Protein AF-A0AAU3LRE5-F1 (afdb_monomer)

pLDDT: mean 91.52, std 9.48, range [47.09, 97.81]

Nearest PDB structures (foldseek):
  3dww-assembly1_C  TM=4.414E-01  e=9.299E+00  Homo sapiens
  4nej-assembly1_A  TM=2.697E-01  e=7.215E+00  Homo sapiens

Structure (mmCIF, N/CA/C/O backbone):
data_AF-A0AAU3LRE5-F1
#
_entry.id   AF-A0AAU3LRE5-F1
#
loop_
_atom_site.group_PDB
_atom_site.id
_atom_site.type_symbol
_atom_site.label_atom_id
_atom_site.label_alt_id
_atom_site.label_comp_id
_atom_site.label_asym_id
_atom_site.label_entity_id
_atom_site.label_seq_id
_atom_site.pdbx_PDB_ins_code
_atom_site.Cartn_x
_atom_site.Cartn_y
_atom_site.Cartn_z
_atom_site.occupancy
_atom_site.B_iso_or_equiv
_atom_site.auth_seq_id
_atom_site.auth_comp_id
_atom_site.auth_asym_id
_atom_site.auth_atom_id
_atom_site.pdbx_PDB_model_num
ATOM 1 N N . MET A 1 1 ? -4.627 5.679 22.853 1.00 47.09 1 MET A N 1
ATOM 2 C CA . MET A 1 1 ? -3.962 6.910 22.380 1.00 47.09 1 MET A CA 1
ATOM 3 C C . MET A 1 1 ? -3.200 6.457 21.159 1.00 47.09 1 MET A C 1
ATOM 5 O O . MET A 1 1 ? -2.359 5.591 21.332 1.00 47.09 1 MET A O 1
ATOM 9 N N . ALA A 1 2 ? -3.625 6.857 19.958 1.00 57.00 2 ALA A N 1
ATOM 10 C CA . ALA A 1 2 ? -2.994 6.407 18.720 1.00 57.00 2 ALA A CA 1
ATOM 11 C C . ALA A 1 2 ? -1.532 6.863 18.755 1.00 57.00 2 ALA A C 1
ATOM 13 O O . ALA A 1 2 ? -1.249 8.054 18.618 1.00 57.00 2 ALA A O 1
ATOM 14 N N . ASP A 1 3 ? -0.633 5.939 19.080 1.00 57.38 3 ASP A N 1
ATOM 15 C CA . ASP A 1 3 ? 0.794 6.207 19.073 1.00 57.38 3 ASP A CA 1
ATOM 16 C C . ASP A 1 3 ? 1.197 6.609 17.656 1.00 57.38 3 ASP A C 1
ATOM 18 O O . ASP A 1 3 ? 0.674 6.092 16.671 1.00 57.38 3 ASP A O 1
ATOM 22 N N . ASN A 1 4 ? 2.100 7.583 17.583 1.00 75.69 4 ASN A N 1
ATOM 23 C CA . ASN A 1 4 ? 2.535 8.271 16.375 1.00 75.69 4 ASN A CA 1
ATOM 24 C C . ASN A 1 4 ? 2.850 7.282 15.233 1.00 75.69 4 ASN A C 1
ATOM 26 O O . ASN A 1 4 ? 3.930 6.686 15.178 1.00 75.69 4 ASN A O 1
ATOM 30 N N . LEU A 1 5 ? 1.886 7.082 14.334 1.00 87.44 5 LEU A N 1
ATOM 31 C CA . LEU A 1 5 ? 1.976 6.136 13.236 1.00 87.44 5 LEU A CA 1
ATOM 32 C C . LEU A 1 5 ? 2.996 6.680 12.239 1.00 87.44 5 LEU A C 1
ATOM 34 O O . LEU A 1 5 ? 2.844 7.795 11.749 1.00 87.44 5 LEU A O 1
ATOM 38 N N . SER A 1 6 ? 4.043 5.915 11.933 1.00 92.94 6 SER A N 1
ATOM 39 C CA . SER A 1 6 ? 5.043 6.302 10.934 1.00 92.94 6 SER A CA 1
ATOM 40 C C . SER A 1 6 ? 5.728 5.061 10.371 1.00 92.94 6 SER A C 1
ATOM 42 O O . SER A 1 6 ? 6.659 4.515 10.960 1.00 92.94 6 SER A O 1
ATOM 44 N N . TYR A 1 7 ? 5.240 4.591 9.225 1.00 94.25 7 TYR A N 1
ATOM 45 C CA . TYR A 1 7 ? 5.741 3.400 8.543 1.00 94.25 7 TYR A CA 1
ATOM 46 C C . TYR A 1 7 ? 6.081 3.719 7.092 1.00 94.25 7 TYR A C 1
ATOM 48 O O . TYR A 1 7 ? 5.448 4.563 6.456 1.00 94.25 7 TYR A O 1
ATOM 56 N N . SER A 1 8 ? 7.097 3.039 6.567 1.00 95.12 8 SER A N 1
ATOM 57 C CA . SER A 1 8 ? 7.517 3.143 5.170 1.00 95.12 8 SER A CA 1
ATOM 58 C C . SER A 1 8 ? 7.675 1.748 4.575 1.00 95.12 8 SER A C 1
ATOM 60 O O . SER A 1 8 ? 8.316 0.890 5.177 1.00 95.12 8 SER A O 1
ATOM 62 N N . PHE A 1 9 ? 7.104 1.533 3.395 1.00 93.75 9 PHE A N 1
ATOM 63 C CA . PHE A 1 9 ? 7.144 0.275 2.659 1.00 93.75 9 PHE A CA 1
ATOM 64 C C . PHE A 1 9 ? 7.827 0.512 1.315 1.00 93.75 9 PHE A C 1
ATOM 66 O O . PHE A 1 9 ? 7.315 1.269 0.488 1.00 93.75 9 PHE A O 1
ATOM 73 N N . ALA A 1 10 ? 8.971 -0.135 1.100 1.00 95.12 10 ALA A N 1
ATOM 74 C CA . ALA A 1 10 ? 9.563 -0.245 -0.226 1.00 95.12 10 ALA A CA 1
ATOM 75 C C . ALA A 1 10 ? 8.829 -1.356 -0.986 1.00 95.12 10 ALA A C 1
ATOM 77 O O . ALA A 1 10 ? 8.759 -2.496 -0.519 1.00 95.12 10 ALA A O 1
ATOM 78 N N . LEU A 1 11 ? 8.236 -1.014 -2.125 1.00 93.06 11 LEU A N 1
ATOM 79 C CA . LEU A 1 11 ? 7.481 -1.938 -2.962 1.00 93.06 11 LEU A CA 1
ATOM 80 C C . LEU A 1 11 ? 8.171 -2.047 -4.328 1.00 93.06 11 LEU A C 1
ATOM 82 O O . LEU A 1 11 ? 8.510 -1.018 -4.920 1.00 93.06 11 LEU A O 1
ATOM 86 N N . PRO A 1 12 ? 8.347 -3.266 -4.868 1.00 89.75 12 PRO A N 1
ATOM 87 C CA . PRO A 1 12 ? 8.882 -3.435 -6.213 1.00 89.75 12 PRO A CA 1
ATOM 88 C C . PRO A 1 12 ? 7.928 -2.830 -7.258 1.00 89.75 12 PRO A C 1
ATOM 90 O O . PRO A 1 12 ? 6.730 -2.705 -7.019 1.00 89.75 12 PRO A O 1
ATOM 93 N N . GLY A 1 13 ? 8.423 -2.477 -8.442 1.00 82.75 13 GLY A N 1
ATOM 94 C CA . GLY A 1 13 ? 7.629 -1.814 -9.490 1.00 82.75 13 GLY A CA 1
ATOM 95 C C . GLY A 1 13 ? 6.625 -2.703 -10.233 1.00 82.75 13 GLY A C 1
ATOM 96 O O . GLY A 1 13 ? 6.411 -2.496 -11.422 1.00 82.75 13 GLY A O 1
ATOM 97 N N . GLY A 1 14 ? 6.045 -3.715 -9.580 1.00 87.25 14 GLY A N 1
ATOM 98 C CA . GLY A 1 14 ? 5.117 -4.669 -10.190 1.00 87.25 14 GLY A CA 1
ATOM 99 C C . GLY A 1 14 ? 3.645 -4.381 -9.879 1.00 87.25 14 GLY A C 1
ATOM 100 O O . GLY A 1 14 ? 3.298 -3.932 -8.789 1.00 87.25 14 GLY A O 1
ATOM 101 N N . ALA A 1 15 ? 2.744 -4.734 -10.802 1.00 83.38 15 ALA A N 1
ATOM 102 C CA . ALA A 1 15 ? 1.296 -4.532 -10.640 1.00 83.38 15 ALA A CA 1
ATOM 103 C C . ALA A 1 15 ? 0.701 -5.233 -9.397 1.00 83.38 15 ALA A C 1
ATOM 105 O O . ALA A 1 15 ? -0.274 -4.762 -8.810 1.00 83.38 15 ALA A O 1
ATOM 106 N N . PHE A 1 16 ? 1.299 -6.348 -8.957 1.00 86.94 16 PHE A N 1
ATOM 107 C CA . PHE A 1 16 ? 0.848 -7.093 -7.775 1.00 86.94 16 PHE A CA 1
ATOM 108 C C . PHE A 1 16 ? 0.991 -6.293 -6.467 1.00 86.94 16 PHE A C 1
ATOM 110 O O . PHE A 1 16 ? 0.301 -6.584 -5.484 1.00 86.94 16 PHE A O 1
ATOM 117 N N . CYS A 1 17 ? 1.841 -5.261 -6.451 1.00 90.19 17 CYS A N 1
ATOM 118 C CA . CYS A 1 17 ? 2.111 -4.448 -5.270 1.00 90.19 17 CYS A CA 1
ATOM 119 C C . CYS A 1 17 ? 0.883 -3.698 -4.763 1.00 90.19 17 CYS A C 1
ATOM 121 O O . CYS A 1 17 ? 0.790 -3.456 -3.563 1.00 90.19 17 CYS A O 1
ATOM 123 N N . ALA A 1 18 ? -0.105 -3.413 -5.620 1.00 90.75 18 ALA A N 1
ATOM 124 C CA . ALA A 1 18 ? -1.360 -2.798 -5.187 1.00 90.75 18 ALA A CA 1
ATOM 125 C C . ALA A 1 18 ? -2.128 -3.693 -4.199 1.00 90.75 18 ALA A C 1
ATOM 127 O O . ALA A 1 18 ? -2.752 -3.208 -3.260 1.00 90.75 18 ALA A O 1
ATOM 128 N N . GLY A 1 19 ? -2.090 -5.017 -4.378 1.00 93.44 19 GLY A N 1
ATOM 129 C CA . GLY A 1 19 ? -2.705 -5.958 -3.438 1.00 93.44 19 GLY A CA 1
ATOM 130 C C . GLY A 1 19 ? -1.945 -6.041 -2.116 1.00 93.44 19 GLY A C 1
ATOM 131 O O . GLY A 1 19 ? -2.561 -5.998 -1.051 1.00 93.44 19 GLY A O 1
ATOM 132 N N . LEU A 1 20 ? -0.614 -6.125 -2.193 1.00 94.69 20 LEU A N 1
ATOM 133 C CA . LEU A 1 20 ? 0.260 -6.199 -1.022 1.00 94.69 20 LEU A CA 1
ATOM 134 C C . LEU A 1 20 ? 0.151 -4.936 -0.158 1.00 94.69 20 LEU A C 1
ATOM 136 O O . LEU A 1 20 ? -0.059 -5.034 1.048 1.00 94.69 20 LEU A O 1
ATOM 140 N N . ALA A 1 21 ? 0.223 -3.762 -0.785 1.00 96.00 21 ALA A N 1
ATOM 141 C CA . ALA A 1 21 ? 0.149 -2.474 -0.110 1.00 96.00 21 ALA A CA 1
ATOM 142 C C . ALA A 1 21 ? -1.189 -2.278 0.612 1.00 96.00 21 ALA A C 1
ATOM 144 O O . ALA A 1 21 ? -1.202 -1.903 1.779 1.00 96.00 21 ALA A O 1
ATOM 145 N N . ARG A 1 22 ? -2.318 -2.606 -0.035 1.00 96.69 22 ARG A N 1
ATOM 146 C CA . ARG A 1 22 ? -3.650 -2.523 0.589 1.00 96.69 22 ARG A CA 1
ATOM 147 C C . ARG A 1 22 ? -3.758 -3.363 1.858 1.00 96.69 22 ARG A C 1
ATOM 149 O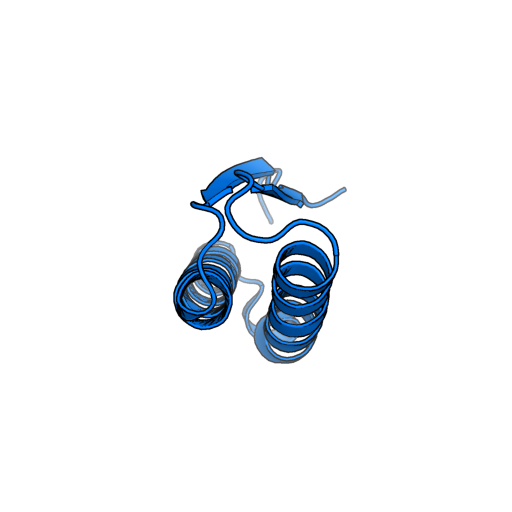 O . ARG A 1 22 ? -4.261 -2.874 2.865 1.00 96.69 22 ARG A O 1
ATOM 156 N N . ARG A 1 23 ? -3.275 -4.610 1.818 1.00 96.81 23 ARG A N 1
ATOM 157 C CA . ARG A 1 23 ? -3.282 -5.497 2.992 1.00 96.81 23 ARG A CA 1
ATOM 158 C C . ARG A 1 23 ? -2.399 -4.946 4.106 1.00 96.81 23 ARG A C 1
ATOM 160 O O . ARG A 1 23 ? -2.855 -4.859 5.236 1.00 96.81 23 ARG A O 1
ATOM 167 N N . ALA A 1 24 ? -1.184 -4.509 3.773 1.00 96.12 24 ALA A N 1
ATOM 168 C CA . ALA A 1 24 ? -0.260 -3.936 4.748 1.00 96.12 24 ALA A CA 1
ATOM 169 C C . ALA A 1 24 ? -0.841 -2.689 5.437 1.00 96.12 24 ALA A C 1
ATOM 171 O O . ALA A 1 24 ? -0.745 -2.566 6.654 1.00 96.12 24 ALA A O 1
ATOM 172 N N . VAL A 1 25 ? -1.477 -1.792 4.675 1.00 96.81 25 VAL A N 1
ATOM 173 C CA . VAL A 1 25 ? -2.120 -0.583 5.211 1.00 96.81 25 VAL A CA 1
ATOM 174 C C . VAL A 1 25 ? -3.320 -0.931 6.090 1.00 96.81 25 VAL A C 1
ATOM 176 O O . VAL A 1 25 ? -3.433 -0.388 7.184 1.00 96.81 25 VAL A O 1
ATOM 179 N N . SER A 1 26 ? -4.184 -1.854 5.660 1.00 97.50 26 SER A N 1
ATOM 180 C CA . SER A 1 26 ? -5.338 -2.282 6.460 1.00 97.50 26 SER A CA 1
ATOM 181 C C . SER A 1 26 ? -4.911 -2.926 7.782 1.00 97.50 26 SER A C 1
ATOM 183 O O . SER A 1 26 ? -5.404 -2.526 8.833 1.00 97.50 26 SER A O 1
ATOM 185 N N . ASP A 1 27 ? -3.961 -3.865 7.750 1.00 96.62 27 ASP A N 1
ATOM 186 C CA . ASP A 1 27 ? -3.449 -4.531 8.954 1.00 96.62 27 ASP A CA 1
ATOM 187 C C . ASP A 1 27 ? -2.808 -3.532 9.922 1.00 96.62 27 ASP A C 1
ATOM 189 O O . ASP A 1 27 ? -2.962 -3.640 11.139 1.00 96.62 27 ASP A O 1
ATOM 193 N N . LEU A 1 28 ? -2.081 -2.553 9.384 1.00 95.25 28 LEU A N 1
ATOM 194 C CA . LEU A 1 28 ? -1.451 -1.498 10.163 1.00 95.25 28 LEU A CA 1
ATOM 195 C C . LEU A 1 28 ? -2.498 -0.611 10.845 1.00 95.25 28 LEU A C 1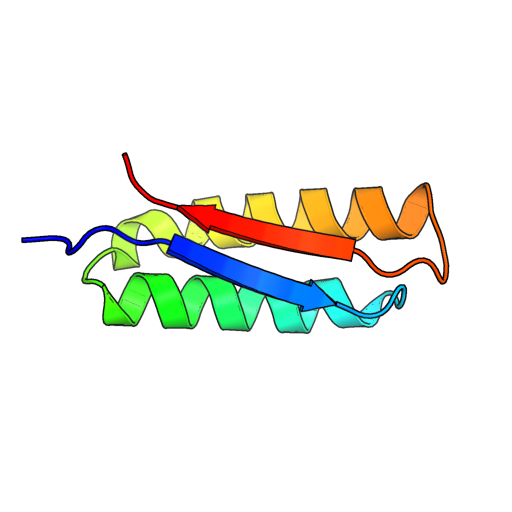
ATOM 197 O O . LEU A 1 28 ? -2.383 -0.377 12.041 1.00 95.25 28 LEU A O 1
ATOM 201 N N . LEU A 1 29 ? -3.543 -0.177 10.142 1.00 94.81 29 LEU A N 1
ATOM 202 C CA . LEU A 1 29 ? -4.605 0.630 10.749 1.00 94.81 29 LEU A CA 1
ATOM 203 C C . LEU A 1 29 ? -5.381 -0.141 11.822 1.00 94.81 29 LEU A C 1
ATOM 205 O O . LEU A 1 29 ? -5.630 0.403 12.894 1.00 94.81 29 LEU A O 1
ATOM 209 N N . ILE A 1 30 ? -5.690 -1.418 11.585 1.00 95.56 30 ILE A N 1
ATOM 210 C CA . ILE A 1 30 ? -6.364 -2.273 12.574 1.00 95.56 30 ILE A CA 1
ATOM 211 C C . ILE A 1 30 ? -5.529 -2.401 13.856 1.00 95.56 30 ILE A C 1
ATOM 213 O O . ILE A 1 30 ? -6.071 -2.294 14.950 1.00 95.56 30 ILE A O 1
ATOM 217 N N . ARG A 1 31 ? -4.207 -2.595 13.743 1.00 93.62 31 ARG A N 1
ATOM 218 C CA . ARG A 1 31 ? -3.305 -2.708 14.908 1.00 93.62 31 ARG A CA 1
ATOM 219 C C . ARG A 1 31 ? -3.165 -1.421 15.716 1.00 93.62 31 ARG A C 1
ATOM 221 O O . ARG A 1 31 ? -2.727 -1.489 16.858 1.00 93.62 31 ARG A O 1
ATOM 228 N N . HIS A 1 32 ? -3.480 -0.281 15.112 1.00 92.75 32 HIS A N 1
ATOM 229 C CA . HIS A 1 32 ? -3.394 1.041 15.730 1.00 92.75 32 HIS A CA 1
ATOM 230 C C . HIS A 1 32 ? -4.769 1.587 16.147 1.00 92.75 32 HIS A C 1
ATOM 232 O O . HIS A 1 32 ? -4.892 2.782 16.393 1.00 92.75 32 HIS A O 1
ATOM 238 N N . ASP A 1 33 ? -5.789 0.723 16.236 1.00 93.25 33 ASP A N 1
ATOM 239 C CA . ASP A 1 33 ? -7.168 1.079 16.605 1.00 93.25 33 ASP A CA 1
ATOM 240 C C . ASP A 1 33 ? -7.809 2.130 15.669 1.00 93.25 33 ASP A C 1
ATOM 242 O O . ASP A 1 33 ? -8.614 2.948 16.103 1.00 93.25 33 ASP A O 1
ATOM 246 N N . LEU A 1 34 ? -7.453 2.097 14.377 1.00 93.38 34 LEU A N 1
ATOM 247 C CA . LEU A 1 34 ? -7.939 2.998 13.315 1.00 93.38 34 LEU A CA 1
ATOM 248 C C . LEU A 1 34 ? -8.750 2.241 12.246 1.00 93.38 34 LEU A C 1
ATOM 250 O O . LEU A 1 34 ? -8.669 2.525 11.044 1.00 93.38 34 LEU A O 1
ATOM 254 N N . ALA A 1 35 ? -9.485 1.207 12.655 1.00 95.25 35 ALA A N 1
ATOM 255 C CA . ALA A 1 35 ? -10.202 0.314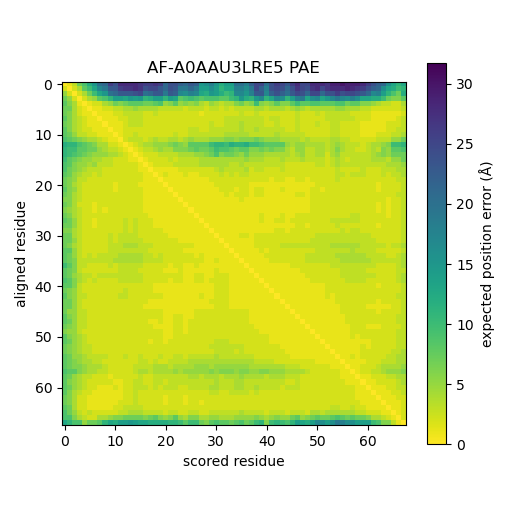 11.745 1.00 95.25 35 ALA A CA 1
ATOM 256 C C . ALA A 1 35 ? -11.242 1.051 10.876 1.00 95.25 35 ALA A C 1
ATOM 258 O O . ALA A 1 35 ? -11.449 0.694 9.719 1.00 95.25 35 ALA A O 1
ATOM 259 N N . GLU A 1 36 ? -11.840 2.124 11.390 1.00 95.62 36 GLU A N 1
ATOM 260 C CA . GLU A 1 36 ? -12.797 2.985 10.693 1.00 95.62 36 GLU A CA 1
ATOM 261 C C . GLU A 1 36 ? -12.206 3.708 9.474 1.00 95.62 36 GLU A C 1
ATOM 263 O O . GLU A 1 36 ? -12.940 4.110 8.572 1.00 95.62 36 GLU A O 1
ATOM 268 N N . LEU A 1 37 ? -10.879 3.855 9.414 1.00 95.56 37 LEU A N 1
ATOM 269 C CA . LEU A 1 37 ? -10.184 4.483 8.290 1.00 95.56 37 LEU A CA 1
ATOM 270 C C . LEU A 1 37 ? -9.806 3.485 7.187 1.00 95.56 37 LEU A C 1
ATOM 272 O O . LEU A 1 37 ? -9.354 3.911 6.120 1.00 95.56 37 LEU A O 1
ATOM 276 N N . CYS A 1 38 ? -9.978 2.177 7.418 1.00 96.44 38 CYS A N 1
ATOM 277 C CA . CYS A 1 38 ? -9.474 1.131 6.527 1.00 96.44 38 CYS A CA 1
ATOM 278 C C . CYS A 1 38 ? -10.000 1.262 5.097 1.00 96.44 38 CYS A C 1
ATOM 280 O O . CYS A 1 38 ? -9.190 1.260 4.175 1.00 96.44 38 CYS A O 1
ATOM 282 N N . ASP A 1 39 ? -11.307 1.434 4.893 1.00 97.19 39 ASP A N 1
ATOM 283 C CA . ASP A 1 39 ? -11.892 1.480 3.543 1.00 97.19 39 ASP A CA 1
ATOM 284 C C . ASP A 1 39 ? -11.297 2.617 2.702 1.00 97.19 39 ASP A C 1
ATOM 286 O O . ASP A 1 39 ? -10.828 2.408 1.578 1.00 97.19 39 ASP A O 1
ATOM 290 N N . THR A 1 40 ? -11.236 3.818 3.282 1.00 97.06 40 THR A N 1
ATOM 291 C CA . THR A 1 40 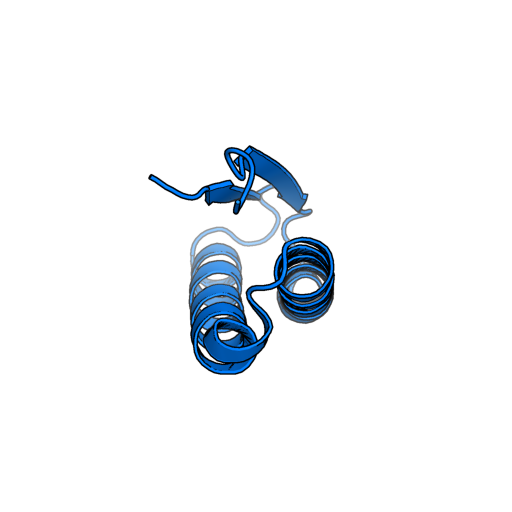? -10.673 5.002 2.622 1.00 97.06 40 THR A CA 1
ATOM 292 C C . THR A 1 40 ? -9.177 4.830 2.359 1.00 97.06 40 THR A C 1
ATOM 294 O O . THR A 1 40 ? -8.699 5.120 1.260 1.00 97.06 40 THR A O 1
ATOM 297 N N . ALA A 1 41 ? -8.424 4.332 3.341 1.00 96.25 41 ALA A N 1
ATOM 298 C CA . ALA A 1 41 ? -6.982 4.154 3.214 1.00 96.25 41 ALA A CA 1
ATOM 299 C C . ALA A 1 41 ? -6.612 3.063 2.200 1.00 96.25 41 ALA A C 1
ATOM 301 O O . ALA A 1 41 ? -5.665 3.228 1.429 1.00 96.25 41 ALA A O 1
ATOM 302 N N . VAL A 1 42 ? -7.371 1.967 2.156 1.00 97.44 42 VAL A N 1
ATOM 303 C CA . VAL A 1 42 ? -7.209 0.882 1.183 1.00 97.44 42 VAL A CA 1
ATOM 304 C C . VAL A 1 42 ? -7.481 1.388 -0.232 1.00 97.44 42 VAL A C 1
ATOM 306 O O . VAL A 1 42 ? -6.694 1.096 -1.136 1.00 97.44 42 VAL A O 1
ATOM 309 N N . LEU A 1 43 ? -8.538 2.182 -0.434 1.00 97.81 43 LEU A N 1
ATOM 310 C CA . LEU A 1 43 ? -8.833 2.784 -1.734 1.00 97.81 43 LEU A CA 1
ATOM 311 C C . LEU A 1 43 ? -7.707 3.728 -2.177 1.00 97.81 43 LEU A C 1
ATOM 313 O O . LEU A 1 43 ? -7.146 3.544 -3.256 1.00 97.81 43 LEU A O 1
ATOM 317 N N . ALA A 1 44 ? -7.305 4.670 -1.319 1.00 97.19 44 ALA A N 1
ATOM 318 C CA . ALA A 1 44 ? -6.224 5.610 -1.618 1.00 97.19 44 ALA A CA 1
ATOM 319 C C . ALA A 1 44 ? -4.901 4.892 -1.931 1.00 97.19 44 ALA A C 1
ATOM 321 O O . ALA A 1 44 ? -4.204 5.246 -2.880 1.00 97.19 44 ALA A O 1
ATOM 322 N N . THR A 1 45 ? -4.579 3.839 -1.176 1.00 96.75 45 THR A N 1
ATOM 323 C CA . THR A 1 45 ? -3.389 3.011 -1.413 1.00 96.75 45 THR A CA 1
ATOM 324 C C . THR A 1 45 ? -3.444 2.333 -2.778 1.00 96.75 45 THR A C 1
ATOM 326 O O . THR A 1 45 ? -2.439 2.306 -3.486 1.00 96.75 45 THR A O 1
ATOM 329 N N . SER A 1 46 ? -4.611 1.805 -3.165 1.00 95.88 46 SER A N 1
ATOM 330 C CA . SER A 1 46 ? -4.814 1.194 -4.481 1.00 95.88 46 SER A CA 1
ATOM 331 C C . SER A 1 46 ? -4.518 2.180 -5.603 1.00 95.88 46 SER A C 1
ATOM 333 O O . SER A 1 46 ? -3.728 1.873 -6.492 1.00 95.88 46 SER A O 1
ATOM 335 N N . GLU A 1 47 ? -5.121 3.368 -5.533 1.00 96.75 47 GLU A N 1
ATOM 336 C CA . GLU A 1 47 ? -4.989 4.399 -6.562 1.00 96.75 47 GLU A CA 1
ATOM 337 C C . GLU A 1 47 ? -3.554 4.923 -6.656 1.00 96.75 47 G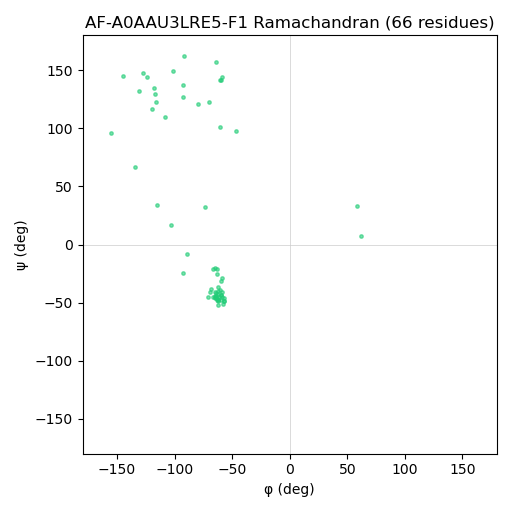LU A C 1
ATOM 339 O O . GLU A 1 47 ? -2.999 5.009 -7.750 1.00 96.75 47 GLU A O 1
ATOM 344 N N . LEU A 1 48 ? -2.904 5.198 -5.518 1.00 95.75 48 LEU A N 1
ATOM 345 C CA . LEU A 1 48 ? -1.518 5.672 -5.487 1.00 95.75 48 LEU A CA 1
ATOM 346 C C . LEU A 1 48 ? -0.546 4.646 -6.079 1.00 95.75 48 LEU A C 1
ATOM 348 O O . LEU A 1 48 ? 0.290 4.999 -6.911 1.00 95.75 48 LEU A O 1
ATOM 352 N N . VAL A 1 49 ? -0.659 3.376 -5.681 1.00 95.38 49 VAL A N 1
ATOM 353 C CA . VAL A 1 49 ? 0.229 2.311 -6.170 1.00 95.38 49 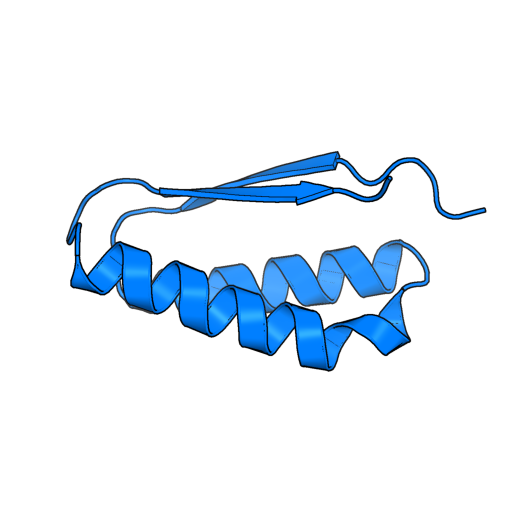VAL A CA 1
ATOM 354 C C . VAL A 1 49 ? -0.038 2.001 -7.642 1.00 95.38 49 VAL A C 1
ATOM 356 O O . VAL A 1 49 ? 0.908 1.828 -8.410 1.00 95.38 49 VAL A O 1
ATOM 359 N N . ALA A 1 50 ? -1.305 1.972 -8.068 1.00 94.31 50 ALA A N 1
ATOM 360 C CA . ALA A 1 50 ? -1.661 1.770 -9.470 1.00 94.31 50 ALA A CA 1
ATOM 361 C C . ALA A 1 50 ? -1.161 2.921 -10.355 1.00 94.31 50 ALA A C 1
ATOM 363 O O . ALA A 1 50 ? -0.623 2.673 -11.435 1.00 94.31 50 ALA A O 1
ATOM 364 N N . ALA A 1 51 ? -1.281 4.169 -9.892 1.00 94.88 51 ALA A N 1
ATOM 365 C CA . ALA A 1 51 ? -0.745 5.330 -10.589 1.00 94.88 51 ALA A CA 1
ATOM 366 C C . ALA A 1 51 ? 0.786 5.267 -10.682 1.00 94.88 51 ALA A C 1
ATOM 368 O O . ALA A 1 51 ? 1.332 5.412 -11.775 1.00 94.88 51 ALA A O 1
ATOM 369 N N . ALA A 1 52 ? 1.475 4.984 -9.573 1.00 94.62 52 ALA A N 1
ATOM 370 C CA . ALA A 1 52 ? 2.927 4.827 -9.562 1.00 94.62 52 ALA A CA 1
ATOM 371 C C . ALA A 1 52 ? 3.376 3.739 -10.549 1.00 94.62 52 ALA A C 1
ATOM 373 O O . ALA A 1 52 ? 4.218 3.994 -11.402 1.00 94.62 52 ALA A O 1
ATOM 374 N N . TYR A 1 53 ? 2.749 2.561 -10.526 1.00 93.94 53 TYR A N 1
ATOM 375 C CA . TYR A 1 53 ? 3.043 1.501 -11.493 1.00 93.94 53 TYR A CA 1
ATOM 376 C C . TYR A 1 53 ? 2.799 1.939 -12.946 1.00 93.94 53 TYR A C 1
ATOM 378 O O . TYR A 1 53 ? 3.637 1.703 -13.813 1.00 93.94 53 TYR A O 1
ATOM 386 N N . ARG A 1 54 ? 1.672 2.609 -13.222 1.00 94.38 54 ARG A N 1
ATOM 387 C CA . ARG A 1 54 ? 1.312 3.066 -14.573 1.00 94.38 54 ARG A CA 1
ATOM 388 C C . ARG A 1 54 ? 2.316 4.071 -15.139 1.00 94.38 54 ARG A C 1
ATOM 390 O O . ARG A 1 54 ? 2.592 4.029 -16.335 1.00 94.38 54 ARG A O 1
ATOM 397 N N . PHE A 1 55 ? 2.807 4.997 -14.318 1.00 95.00 55 PHE A N 1
ATOM 398 C CA . PHE A 1 55 ? 3.687 6.078 -14.773 1.00 95.00 55 PHE A CA 1
ATOM 399 C C . PHE A 1 55 ? 5.175 5.749 -14.651 1.00 95.00 55 PHE A C 1
ATOM 401 O O . PHE A 1 55 ? 5.985 6.307 -15.389 1.00 95.00 55 PHE A O 1
ATOM 408 N N . THR A 1 56 ? 5.542 4.837 -13.753 1.00 93.56 56 THR A N 1
ATOM 409 C CA . THR A 1 56 ? 6.920 4.391 -13.541 1.00 93.56 56 THR A CA 1
ATOM 410 C C . THR A 1 56 ? 6.972 2.865 -13.441 1.00 93.56 56 THR A C 1
ATOM 412 O O . THR A 1 56 ? 7.260 2.329 -12.366 1.00 93.56 56 THR A O 1
ATOM 415 N N . PRO A 1 57 ? 6.676 2.141 -14.535 1.00 91.50 57 PRO A N 1
ATOM 416 C CA . PRO A 1 57 ? 6.739 0.685 -14.527 1.00 91.50 57 PRO A CA 1
ATOM 417 C C . PRO A 1 57 ? 8.152 0.214 -14.164 1.00 91.50 57 PRO A C 1
ATOM 419 O O . PRO A 1 57 ? 9.143 0.866 -14.505 1.00 91.50 57 PRO A O 1
ATOM 422 N N . ASP A 1 58 ? 8.228 -0.895 -13.427 1.00 90.31 58 ASP A N 1
ATOM 423 C CA . ASP A 1 58 ? 9.468 -1.550 -12.987 1.00 90.31 58 ASP A CA 1
ATOM 424 C C . ASP A 1 58 ? 10.378 -0.700 -12.078 1.00 90.31 58 ASP A C 1
ATOM 426 O O . ASP A 1 58 ? 11.480 -1.119 -11.716 1.00 90.31 58 ASP A O 1
ATOM 430 N N . ARG A 1 59 ? 9.920 0.483 -11.646 1.00 94.25 59 ARG A N 1
ATOM 431 C CA . ARG A 1 59 ? 10.608 1.311 -10.649 1.00 94.25 59 ARG A CA 1
ATOM 432 C C . ARG A 1 59 ? 10.102 1.000 -9.250 1.00 94.25 59 ARG A C 1
ATOM 434 O O . ARG A 1 59 ? 8.903 0.863 -9.025 1.00 94.25 59 ARG A O 1
ATOM 441 N N . GLU A 1 60 ? 11.033 0.913 -8.305 1.00 94.75 60 GLU A N 1
ATOM 442 C CA . GLU A 1 60 ? 10.696 0.825 -6.886 1.00 94.75 60 GLU A CA 1
ATOM 443 C C . GLU A 1 60 ? 9.892 2.057 -6.451 1.00 94.75 60 GLU A C 1
ATOM 445 O O . GLU A 1 60 ? 10.162 3.180 -6.885 1.00 94.75 60 GLU A O 1
ATOM 450 N N . MET A 1 61 ? 8.908 1.837 -5.583 1.00 94.25 61 MET A N 1
ATOM 451 C CA . MET A 1 61 ? 8.085 2.888 -4.999 1.00 94.25 61 MET A CA 1
ATOM 452 C C . MET A 1 61 ? 8.136 2.826 -3.472 1.00 94.25 61 MET A C 1
ATOM 454 O O . MET A 1 61 ? 8.165 1.748 -2.877 1.00 94.25 61 MET A O 1
ATOM 458 N N . LEU A 1 62 ? 8.111 3.997 -2.838 1.00 96.00 62 LEU A N 1
ATOM 459 C CA . LEU A 1 62 ? 8.094 4.132 -1.385 1.00 96.00 62 LEU A CA 1
ATOM 460 C C . LEU A 1 62 ? 6.713 4.611 -0.929 1.00 96.00 62 LEU A C 1
ATOM 462 O O . LEU A 1 62 ? 6.351 5.767 -1.143 1.00 96.00 62 LEU A O 1
ATOM 466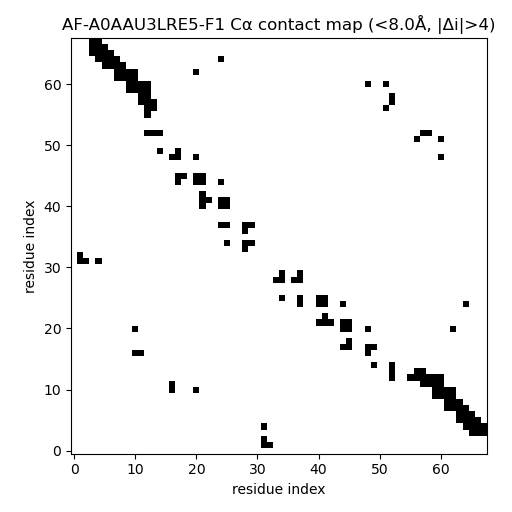 N N . LEU A 1 63 ? 5.955 3.735 -0.271 1.00 95.31 63 LEU A N 1
ATOM 467 C CA . LEU A 1 63 ? 4.683 4.084 0.361 1.00 95.31 63 LEU A CA 1
ATOM 468 C C . LEU A 1 63 ? 4.925 4.465 1.820 1.00 95.31 63 LEU A C 1
ATOM 470 O O . LEU A 1 63 ? 5.514 3.689 2.570 1.00 95.31 63 LEU A O 1
ATOM 474 N N . ARG A 1 64 ? 4.442 5.635 2.241 1.00 95.75 64 ARG A N 1
ATOM 475 C CA . ARG A 1 64 ? 4.551 6.106 3.627 1.00 95.75 64 ARG A CA 1
ATOM 476 C C . ARG A 1 64 ? 3.166 6.266 4.234 1.00 95.75 64 ARG A C 1
ATOM 478 O O . ARG A 1 64 ? 2.316 6.924 3.643 1.00 95.75 64 ARG A O 1
ATOM 485 N N . VAL A 1 65 ? 2.963 5.693 5.415 1.00 94.12 65 VAL A N 1
ATOM 486 C CA . VAL A 1 65 ? 1.736 5.849 6.205 1.00 94.12 65 VAL A CA 1
ATOM 487 C C . VAL A 1 65 ? 2.110 6.555 7.490 1.00 94.12 65 VAL A C 1
ATOM 489 O O . VAL A 1 65 ? 2.975 6.071 8.222 1.00 94.12 65 VAL A O 1
ATOM 492 N N . HIS A 1 66 ? 1.484 7.698 7.750 1.00 92.12 66 HIS A N 1
ATOM 493 C CA . HIS A 1 66 ? 1.749 8.450 8.963 1.00 92.12 66 HIS A CA 1
ATOM 494 C C . HIS A 1 66 ? 0.500 9.143 9.508 1.00 92.12 66 HIS A C 1
ATOM 496 O O . HIS A 1 66 ? -0.346 9.590 8.732 1.00 92.12 66 HIS A O 1
ATOM 502 N N . SER A 1 67 ? 0.391 9.235 10.833 1.00 85.00 67 SER A N 1
ATOM 503 C CA . SER A 1 67 ? -0.569 10.113 11.506 1.00 85.00 67 SER A CA 1
ATOM 504 C C . SER A 1 67 ? 0.081 11.474 11.784 1.00 85.00 67 SER A C 1
ATOM 506 O O . SER A 1 67 ? 1.301 11.620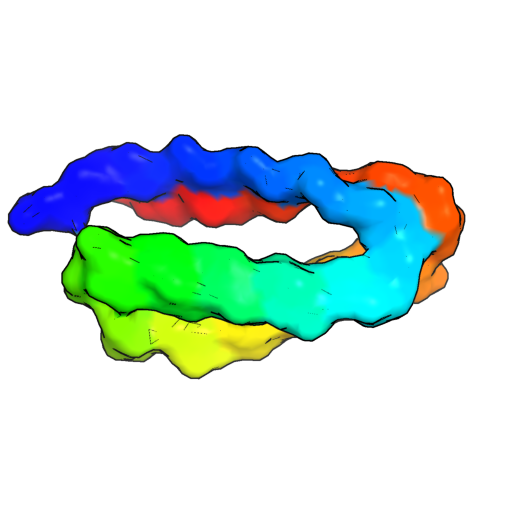 11.681 1.00 85.00 67 SER A O 1
ATOM 508 N N . ARG A 1 68 ? -0.738 12.497 12.046 1.00 69.94 68 ARG A N 1
ATOM 509 C CA . ARG A 1 68 ? -0.244 13.773 12.585 1.00 69.94 68 ARG A CA 1
ATOM 510 C C . ARG A 1 68 ? 0.042 13.663 14.073 1.00 69.94 68 ARG A C 1
ATOM 512 O O . ARG A 1 68 ? -0.634 12.834 14.720 1.00 69.94 68 ARG A O 1
#

Radius of gyration: 12.06 Å; Cα contacts (8 Å, |Δi|>4): 88; chains: 1; bounding box: 24×21×37 Å

Mean predicted aligned error: 3.54 Å

Foldseek 3Di:
DQPWDKDKDWDFLDLCVLVVQLVVQCVSCVVRVNNVCSVVRNVVSNVVSNVCSVVPHRDIDMDIDTDD

Sequence (68 aa):
MADNLSYSFALPGGAFCAGLARRAVSDLLIRHDLAELCDTAVLATSELVAAAYRFTPDREMLLRVHSR

Secondary structure (DSSP, 8-state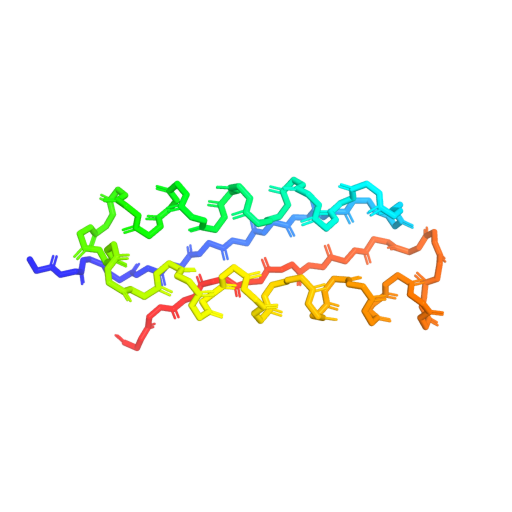):
-----EEEEEE-SSTTHHHHHHHHHHHHHHHTT-GGGHHHHHHHHHHHHHHHHHHSTT--EEEEEE--

Solvent-accessible surface area (backbone atoms only — not comparable to full-atom values): 3861 Å² total; per-residue (Å²): 127,75,69,82,42,75,49,75,44,84,38,67,26,49,82,68,41,32,60,55,50,24,50,55,51,36,56,51,30,47,77,54,77,37,55,91,48,30,70,62,51,31,50,51,41,32,54,53,43,49,48,47,31,73,77,39,62,73,39,72,43,79,49,72,51,67,59,131